Protein AF-A0A947GK03-F1 (afdb_monomer_lite)

Radius of gyration: 18.03 Å; chains: 1; bounding box: 42×25×44 Å

pLDDT: mean 90.75, std 7.1, range [56.91, 97.38]

Foldseek 3Di:
DFDDDDDPPDDPVNRVVVRVVRCVVVCVVVVCVVVVDDDDPVRVVVVVVVVVVVVVVVVVVVVVVVVVVD

Secondary structure (DSSP, 8-state):
----PPPTT--HHHHHHHHHHHHHHTTHHHHHHHTSSPPPHHHHHHHHHHHHHHHHHHHHHHHHHHHT--

Organism: NCBI:txid1967444

Sequence (70 aa):
MAQVILGDDEGIESALRRFKRKVVQAGIFSDMKKHRYFETPAEKLKRKAIAKHRQKRWSRNRSNRNNNRD

Structure (mmCIF, N/CA/C/O backbone):
data_AF-A0A947GK03-F1
#
_entry.id   AF-A0A947GK03-F1
#
loop_
_atom_site.group_PDB
_atom_site.id
_atom_site.type_symbol
_atom_site.label_atom_id
_atom_site.label_alt_id
_atom_site.label_comp_id
_atom_site.label_asym_id
_atom_site.label_entity_id
_atom_site.label_seq_id
_atom_site.pdbx_PDB_ins_code
_atom_site.Cartn_x
_atom_site.Cartn_y
_atom_site.Cartn_z
_atom_site.occupancy
_atom_site.B_iso_or_equiv
_atom_site.auth_seq_id
_atom_site.auth_comp_id
_atom_site.auth_asym_id
_atom_site.auth_atom_id
_atom_site.pdbx_PDB_model_num
ATOM 1 N N . MET A 1 1 ? -11.162 -1.629 -4.500 1.00 79.31 1 MET A N 1
ATOM 2 C CA . MET A 1 1 ? -12.109 -0.659 -3.904 1.00 79.31 1 MET A CA 1
ATOM 3 C C . MET A 1 1 ? -12.111 -0.848 -2.392 1.00 79.31 1 MET A C 1
ATOM 5 O O . MET A 1 1 ? -11.942 -1.979 -1.954 1.00 79.31 1 MET A O 1
ATOM 9 N N . ALA A 1 2 ? -12.217 0.224 -1.603 1.00 89.94 2 ALA A N 1
ATOM 10 C CA . ALA A 1 2 ? -12.275 0.151 -0.141 1.00 89.94 2 ALA A CA 1
ATOM 11 C C . ALA A 1 2 ? -13.651 0.633 0.334 1.00 89.94 2 ALA A C 1
ATOM 13 O O . ALA A 1 2 ? -14.085 1.703 -0.079 1.00 89.94 2 ALA A O 1
ATOM 14 N N . GLN A 1 3 ? -14.314 -0.149 1.186 1.00 90.56 3 GLN A N 1
ATOM 15 C CA . GLN A 1 3 ? -15.608 0.183 1.783 1.00 90.56 3 GLN A CA 1
ATOM 16 C C . GLN A 1 3 ? -15.526 -0.003 3.301 1.00 90.56 3 GLN A C 1
ATOM 18 O O . GLN A 1 3 ? -14.859 -0.922 3.787 1.00 90.56 3 GLN A O 1
ATOM 23 N N . VAL A 1 4 ? -16.187 0.885 4.041 1.00 91.38 4 VAL A N 1
ATOM 24 C CA . VAL A 1 4 ? -16.382 0.790 5.490 1.00 91.38 4 VAL A CA 1
ATOM 25 C C . VAL A 1 4 ? -17.846 1.090 5.769 1.00 91.38 4 VAL A C 1
ATOM 27 O O . VAL A 1 4 ? -18.361 2.094 5.289 1.00 91.38 4 VAL A O 1
ATOM 30 N N . ILE A 1 5 ? -18.496 0.201 6.514 1.00 92.06 5 ILE A N 1
ATOM 31 C CA . ILE A 1 5 ? -19.855 0.395 7.019 1.00 92.06 5 ILE A CA 1
ATOM 32 C C . ILE A 1 5 ? -19.726 0.996 8.425 1.00 92.06 5 ILE A C 1
ATOM 34 O O . ILE A 1 5 ? -18.890 0.540 9.222 1.00 92.06 5 ILE A O 1
ATOM 38 N N . LEU A 1 6 ? -20.484 2.061 8.681 1.00 90.94 6 LEU A N 1
ATOM 39 C CA . LEU A 1 6 ? -20.521 2.748 9.972 1.00 90.94 6 LEU A CA 1
ATOM 40 C C . LEU A 1 6 ? -21.312 1.913 10.981 1.00 90.94 6 LEU A C 1
ATOM 42 O O . LEU A 1 6 ? -22.252 1.223 10.595 1.00 90.94 6 LEU A O 1
ATOM 46 N N . GLY A 1 7 ? -20.892 1.950 12.243 1.00 86.94 7 GLY A N 1
ATOM 47 C CA . GLY A 1 7 ? -21.702 1.435 13.350 1.00 86.94 7 GLY A CA 1
ATOM 48 C C . GLY A 1 7 ? -22.617 2.524 13.903 1.00 86.94 7 GLY A C 1
ATOM 49 O O . GLY A 1 7 ? -22.326 3.705 13.718 1.00 86.94 7 GLY A O 1
ATOM 50 N N . ASP A 1 8 ? -23.675 2.117 14.600 1.00 83.81 8 ASP A N 1
ATOM 51 C CA . ASP A 1 8 ? -24.733 3.017 15.080 1.00 83.81 8 ASP A CA 1
ATOM 52 C C . ASP A 1 8 ? -24.213 4.112 16.037 1.00 83.81 8 ASP A C 1
ATOM 54 O O . ASP A 1 8 ? -24.667 5.249 15.962 1.00 83.81 8 ASP A O 1
ATOM 58 N N . ASP A 1 9 ? -23.176 3.814 16.833 1.00 85.12 9 ASP A N 1
ATOM 59 C CA . ASP A 1 9 ? -22.529 4.749 17.775 1.00 85.12 9 ASP A CA 1
ATOM 60 C C . ASP A 1 9 ? -21.074 5.103 17.394 1.00 85.12 9 ASP A C 1
ATOM 62 O O . ASP A 1 9 ? -20.244 5.455 18.239 1.00 85.12 9 ASP A O 1
ATOM 66 N N . GLU A 1 10 ? -20.693 4.972 16.118 1.00 85.94 10 GLU A N 1
ATOM 67 C CA . GLU A 1 10 ? -19.322 5.274 15.707 1.00 85.94 10 GLU A CA 1
ATOM 68 C C . GLU A 1 10 ? -19.106 6.763 15.398 1.00 85.94 10 GLU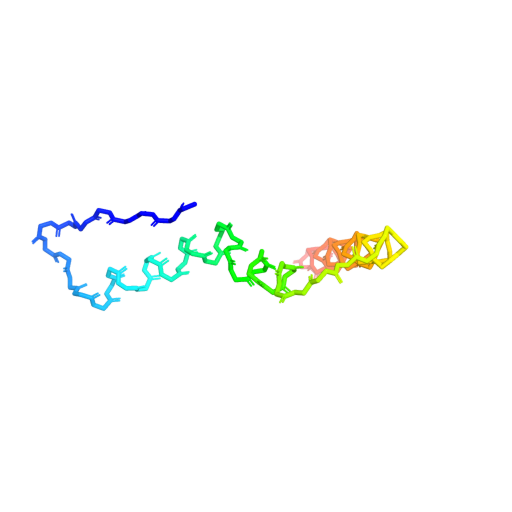 A C 1
ATOM 70 O O . GLU A 1 10 ? -19.648 7.317 14.442 1.00 85.94 10 GLU A O 1
ATOM 75 N N . GLY A 1 11 ? -18.188 7.396 16.134 1.00 90.62 11 GLY A N 1
ATOM 76 C CA . GLY A 1 11 ? -17.707 8.737 15.804 1.00 90.62 11 GLY A CA 1
ATOM 77 C C . GLY A 1 11 ? -17.013 8.808 14.433 1.00 90.62 11 GLY A C 1
ATOM 78 O O . GLY A 1 11 ? -16.210 7.944 14.068 1.00 90.62 11 GLY A O 1
ATOM 79 N N . ILE A 1 12 ? -17.255 9.895 13.694 1.00 91.00 12 ILE A N 1
ATOM 80 C CA . ILE A 1 12 ? -16.759 10.106 12.320 1.00 91.00 12 ILE A CA 1
ATOM 81 C C . ILE A 1 12 ? -15.241 9.912 12.167 1.00 91.00 12 ILE A C 1
ATOM 83 O O . ILE A 1 12 ? -14.771 9.337 11.184 1.00 91.00 12 ILE A O 1
ATOM 87 N N . GLU A 1 13 ? -14.451 10.335 13.153 1.00 92.94 13 GLU A N 1
ATOM 88 C CA . GLU A 1 13 ? -12.993 10.215 13.110 1.00 92.94 13 GLU A CA 1
ATOM 89 C C . GLU A 1 13 ? -12.531 8.749 13.168 1.00 92.94 13 GLU A C 1
ATOM 91 O O . GLU A 1 13 ? -11.615 8.346 12.439 1.00 92.94 13 GLU A O 1
ATOM 96 N N . SER A 1 14 ? -13.211 7.918 13.967 1.00 93.25 14 SER A N 1
ATOM 97 C CA . SER A 1 14 ? -12.956 6.474 14.017 1.00 93.25 14 SER A CA 1
ATOM 98 C C . SER A 1 14 ? -13.226 5.833 12.656 1.00 93.25 14 SER A C 1
ATOM 100 O O . SER A 1 14 ? -12.375 5.102 12.126 1.00 93.25 14 SER A O 1
ATOM 102 N N . ALA A 1 15 ? -14.358 6.179 12.041 1.00 94.12 15 ALA A N 1
ATOM 103 C CA . ALA A 1 15 ? -14.730 5.676 10.729 1.00 94.12 15 ALA A CA 1
ATOM 104 C C . ALA A 1 15 ? -13.694 6.047 9.657 1.00 94.12 15 ALA A C 1
ATOM 106 O O . ALA A 1 15 ? -13.227 5.181 8.907 1.00 94.12 15 ALA A O 1
ATOM 107 N N . LEU A 1 16 ? -13.247 7.308 9.636 1.00 94.50 16 LEU A N 1
ATOM 108 C CA . LEU A 1 16 ? -12.206 7.788 8.722 1.00 94.50 16 LEU A CA 1
ATOM 109 C C . LEU A 1 16 ? -10.873 7.066 8.937 1.00 94.50 16 LEU A C 1
ATOM 111 O O . LEU A 1 16 ? -10.192 6.698 7.972 1.00 94.50 16 LEU A O 1
ATOM 115 N N . ARG A 1 17 ? -10.498 6.792 10.191 1.00 94.06 17 ARG A N 1
ATOM 116 C CA . ARG A 1 17 ? -9.286 6.028 10.509 1.00 94.06 17 ARG A CA 1
ATOM 117 C C . ARG A 1 17 ? -9.372 4.592 9.993 1.00 94.06 17 ARG A C 1
ATOM 119 O O . ARG A 1 17 ? -8.399 4.095 9.411 1.00 94.06 17 ARG A O 1
ATOM 126 N N . ARG A 1 18 ? -10.516 3.915 10.162 1.00 93.94 18 ARG A N 1
ATOM 127 C CA . ARG A 1 18 ? -10.749 2.567 9.606 1.00 93.94 18 ARG A CA 1
ATOM 128 C C . ARG A 1 18 ? -10.728 2.590 8.081 1.00 93.94 18 ARG A C 1
ATOM 130 O O . ARG A 1 18 ? -10.065 1.745 7.476 1.00 93.94 18 ARG A O 1
ATOM 137 N N . PHE A 1 19 ? -11.360 3.585 7.464 1.00 94.50 19 PHE A N 1
ATOM 138 C CA . PHE A 1 19 ? -11.358 3.758 6.015 1.00 94.50 19 PHE A CA 1
ATOM 139 C C . PHE A 1 19 ? -9.943 3.954 5.473 1.00 94.50 19 PHE A C 1
ATOM 141 O O . PHE A 1 19 ? -9.515 3.206 4.594 1.00 94.50 19 PHE A O 1
ATOM 148 N N . LYS A 1 20 ? -9.151 4.853 6.069 1.00 94.75 20 LYS A N 1
ATOM 149 C CA . LYS A 1 20 ? -7.741 5.053 5.704 1.00 94.75 20 LYS A CA 1
ATOM 150 C C . LYS A 1 20 ? -6.946 3.749 5.792 1.00 94.75 20 LYS A C 1
ATOM 152 O O . LYS A 1 20 ? -6.184 3.438 4.877 1.00 94.75 20 LYS A O 1
ATOM 157 N N . ARG A 1 21 ? -7.149 2.948 6.847 1.00 94.31 21 ARG A N 1
ATOM 158 C CA . ARG A 1 21 ? -6.524 1.617 6.966 1.00 94.31 21 ARG A CA 1
ATOM 159 C C . ARG A 1 21 ? -6.952 0.681 5.837 1.00 94.31 21 ARG A C 1
ATOM 161 O O . ARG A 1 21 ? -6.083 0.036 5.258 1.00 94.31 21 ARG A O 1
ATOM 168 N N . LYS A 1 22 ? -8.242 0.626 5.492 1.00 95.44 22 LYS A N 1
ATOM 169 C CA . LYS A 1 22 ? -8.754 -0.199 4.383 1.00 95.44 22 LYS A CA 1
ATOM 170 C C . LYS A 1 22 ? -8.198 0.244 3.027 1.00 95.44 22 LYS A C 1
ATOM 172 O O . LYS A 1 22 ? -7.795 -0.613 2.250 1.00 95.44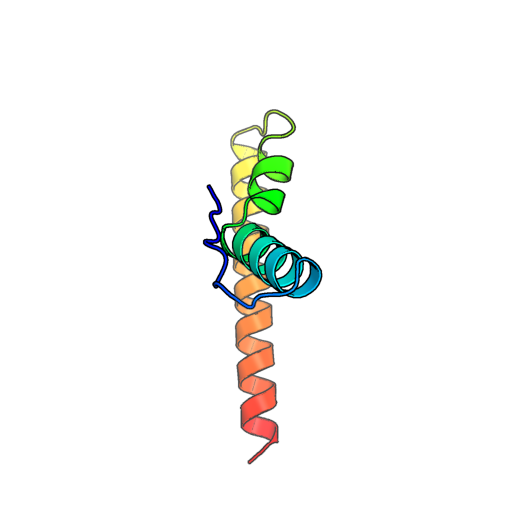 22 LYS A O 1
ATOM 177 N N . VAL A 1 23 ? -8.090 1.549 2.765 1.00 96.12 23 VAL A N 1
ATOM 178 C CA . VAL A 1 23 ? -7.486 2.097 1.534 1.00 96.12 23 VAL A CA 1
ATOM 179 C C . VAL A 1 23 ? -6.008 1.715 1.421 1.00 96.12 23 VAL A C 1
ATOM 181 O O . VAL A 1 23 ? -5.557 1.290 0.356 1.00 96.12 23 VAL A O 1
ATOM 184 N N . VAL A 1 24 ? -5.257 1.829 2.521 1.00 94.56 24 VAL A N 1
ATOM 185 C CA . VAL A 1 24 ? -3.840 1.436 2.570 1.00 94.56 24 VAL A CA 1
ATOM 186 C C . VAL A 1 24 ? -3.682 -0.075 2.399 1.00 94.56 24 VAL A C 1
ATOM 188 O O . VAL A 1 24 ? -2.846 -0.508 1.612 1.00 94.56 24 VAL A O 1
ATOM 191 N N . GLN A 1 25 ? -4.500 -0.878 3.085 1.00 93.12 25 GLN A N 1
ATOM 192 C CA . GLN A 1 25 ? -4.478 -2.339 2.979 1.00 93.12 25 GLN A CA 1
ATOM 193 C C . GLN A 1 25 ? -4.831 -2.817 1.567 1.00 93.12 25 GLN A C 1
ATOM 195 O O . GLN A 1 25 ? -4.204 -3.743 1.063 1.00 93.12 25 GLN A O 1
ATOM 200 N N . ALA A 1 26 ? -5.794 -2.163 0.917 1.00 94.75 26 ALA A N 1
ATOM 201 C CA . ALA A 1 26 ? -6.174 -2.443 -0.462 1.00 94.75 26 ALA A CA 1
ATOM 202 C C . ALA A 1 26 ? -5.116 -1.995 -1.488 1.00 94.75 26 ALA A C 1
ATOM 204 O O . ALA A 1 26 ? -5.308 -2.211 -2.677 1.00 94.75 26 ALA A O 1
ATOM 205 N N . GLY A 1 27 ? -4.024 -1.345 -1.063 1.00 93.81 27 GLY A N 1
ATOM 206 C CA . GLY A 1 27 ? -2.933 -0.946 -1.952 1.00 93.81 27 GLY A CA 1
ATOM 207 C C . GLY A 1 27 ? -3.286 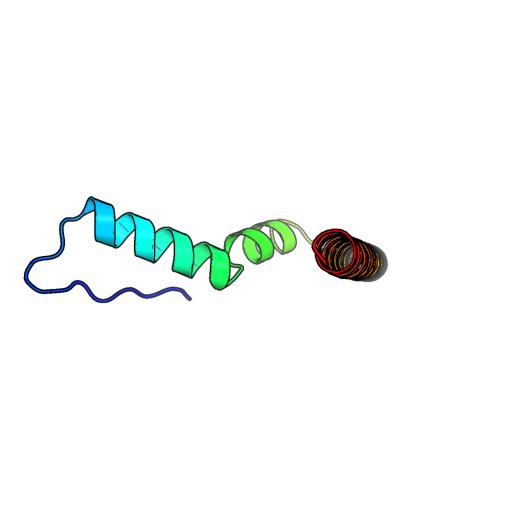0.176 -2.933 1.00 93.81 27 GLY A C 1
ATOM 208 O O . GLY A 1 27 ? -2.482 0.479 -3.811 1.00 93.81 27 GLY A O 1
ATOM 209 N N . ILE A 1 28 ? -4.434 0.843 -2.763 1.00 95.06 28 ILE A N 1
ATOM 210 C CA . ILE A 1 28 ? -4.988 1.799 -3.740 1.00 95.06 28 ILE A CA 1
ATOM 211 C C . ILE A 1 28 ? -3.994 2.926 -4.052 1.00 95.06 28 ILE A C 1
ATOM 213 O O . ILE A 1 28 ? -3.786 3.272 -5.211 1.00 95.06 28 ILE A O 1
ATOM 217 N N . PHE A 1 29 ? -3.308 3.467 -3.039 1.00 92.56 29 PHE A N 1
ATOM 218 C CA . PHE A 1 29 ? -2.285 4.497 -3.256 1.00 92.56 29 PHE A CA 1
ATOM 219 C C . PHE A 1 29 ? -1.071 3.985 -4.042 1.00 92.56 29 PHE A C 1
ATOM 221 O O . PHE A 1 29 ? -0.467 4.738 -4.806 1.00 92.56 29 PHE A O 1
ATOM 228 N N . SER A 1 30 ? -0.681 2.724 -3.847 1.00 91.50 30 SER A N 1
ATOM 229 C CA . SER A 1 30 ? 0.416 2.102 -4.592 1.00 91.50 30 SER A CA 1
ATOM 230 C C . SER A 1 30 ? 0.025 1.862 -6.046 1.00 91.50 30 SER A C 1
ATOM 232 O O . SER A 1 30 ? 0.826 2.142 -6.937 1.00 91.50 30 SER A O 1
ATOM 234 N N . ASP A 1 31 ? -1.207 1.418 -6.287 1.00 92.69 31 ASP A N 1
ATOM 235 C CA . ASP A 1 31 ? -1.738 1.240 -7.635 1.00 92.69 31 ASP A CA 1
ATOM 236 C C . ASP A 1 31 ? -1.880 2.574 -8.359 1.00 92.69 31 ASP A C 1
ATOM 238 O O . ASP A 1 31 ? -1.419 2.698 -9.490 1.00 92.69 31 ASP A O 1
ATOM 242 N N . MET A 1 32 ? -2.410 3.602 -7.699 1.00 94.12 32 MET A N 1
ATOM 243 C CA . MET A 1 32 ? -2.506 4.944 -8.271 1.00 94.12 32 MET A CA 1
ATOM 244 C C . MET A 1 32 ? -1.129 5.483 -8.687 1.00 94.12 32 MET A C 1
ATOM 246 O O . MET A 1 32 ? -0.980 6.029 -9.774 1.00 94.12 32 MET A O 1
ATOM 250 N N . LYS A 1 33 ? -0.091 5.281 -7.862 1.00 91.25 33 LYS A N 1
ATOM 251 C CA . LYS A 1 33 ? 1.283 5.689 -8.207 1.00 91.25 33 LYS A CA 1
ATOM 252 C C . LYS A 1 33 ? 1.850 4.911 -9.393 1.00 91.25 33 LYS A C 1
ATOM 254 O O . LYS A 1 33 ? 2.510 5.508 -10.234 1.00 91.25 33 LYS A O 1
ATOM 259 N N . LYS A 1 34 ? 1.598 3.603 -9.456 1.00 90.38 34 LYS A N 1
ATOM 260 C CA . LYS A 1 34 ? 2.071 2.717 -10.528 1.00 90.38 34 LYS A CA 1
ATOM 261 C C . LYS A 1 34 ? 1.427 3.028 -11.883 1.00 90.38 34 LYS A C 1
ATOM 263 O O . LYS A 1 34 ? 2.077 2.845 -12.900 1.00 90.38 34 LYS A O 1
ATOM 268 N N . HIS A 1 35 ? 0.165 3.455 -11.897 1.00 93.19 35 HIS A N 1
ATOM 269 C CA . HIS A 1 35 ? -0.579 3.734 -13.133 1.00 93.19 35 HIS A CA 1
ATOM 270 C C . HIS A 1 35 ? -0.638 5.230 -13.476 1.00 93.19 35 HIS A C 1
ATOM 272 O O . HIS A 1 35 ? -1.357 5.614 -14.391 1.00 93.19 35 HIS A O 1
ATOM 278 N N . ARG A 1 36 ? 0.104 6.089 -12.759 1.00 93.75 36 ARG A N 1
ATOM 279 C CA . ARG A 1 36 ? 0.130 7.538 -13.020 1.00 93.75 36 ARG A CA 1
ATOM 280 C C . ARG A 1 36 ? 0.699 7.880 -14.402 1.00 93.75 36 ARG A C 1
ATOM 282 O O . ARG A 1 36 ? 0.369 8.923 -14.952 1.00 93.75 36 ARG A O 1
ATOM 289 N N . TYR A 1 37 ? 1.569 7.030 -14.932 1.00 94.81 37 TYR A N 1
ATOM 290 C CA . TYR A 1 37 ? 2.161 7.139 -16.260 1.00 94.81 37 TYR A CA 1
ATOM 291 C C . TYR A 1 37 ? 2.379 5.735 -16.830 1.00 94.81 37 TYR A C 1
ATOM 293 O O . TYR A 1 37 ? 2.311 4.739 -16.103 1.00 94.81 37 TYR A O 1
ATOM 301 N N . PHE A 1 38 ? 2.620 5.653 -18.136 1.00 95.19 38 PHE A N 1
ATOM 302 C CA . PHE A 1 38 ? 2.958 4.393 -18.786 1.00 95.19 38 PHE A CA 1
ATOM 303 C C . PHE A 1 38 ? 4.348 3.915 -18.345 1.00 95.19 38 PHE A C 1
ATOM 305 O O . PHE A 1 38 ? 5.321 4.653 -18.458 1.00 95.19 38 PHE A O 1
ATOM 312 N N . GLU A 1 39 ? 4.438 2.670 -17.872 1.00 95.75 39 GLU A N 1
ATOM 313 C CA . GLU A 1 39 ? 5.708 1.971 -17.655 1.00 95.75 39 GLU A CA 1
ATOM 314 C C . GLU A 1 39 ? 5.972 1.039 -18.841 1.00 95.75 39 GLU A C 1
ATOM 316 O O . GLU A 1 39 ? 5.154 0.164 -19.151 1.00 95.75 39 GLU A O 1
ATOM 321 N N . THR A 1 40 ? 7.151 1.154 -19.445 1.00 97.38 40 THR A N 1
ATOM 322 C CA . THR A 1 40 ? 7.635 0.184 -20.432 1.00 97.38 40 THR A CA 1
ATOM 323 C C . THR A 1 40 ? 7.791 -1.214 -19.806 1.00 97.38 40 THR A C 1
ATOM 325 O O . THR A 1 40 ? 7.916 -1.360 -18.579 1.00 97.38 40 THR A O 1
ATOM 328 N N . PRO A 1 41 ? 7.839 -2.290 -20.617 1.00 96.44 41 PRO A N 1
ATOM 329 C CA . PRO A 1 41 ? 8.037 -3.646 -20.103 1.00 96.44 41 PRO A CA 1
ATOM 330 C C . PRO A 1 41 ? 9.289 -3.791 -19.221 1.00 96.44 41 PRO A C 1
ATOM 332 O O . PRO A 1 41 ? 9.230 -4.434 -18.169 1.00 96.44 41 PRO A O 1
ATOM 335 N N . ALA A 1 42 ? 10.398 -3.146 -19.599 1.00 96.81 42 ALA A N 1
ATOM 336 C CA . ALA A 1 42 ? 11.650 -3.166 -18.844 1.00 96.81 42 ALA A CA 1
ATOM 337 C C . ALA A 1 42 ? 11.521 -2.471 -17.477 1.00 96.81 42 ALA A C 1
ATOM 339 O O . ALA A 1 42 ? 11.944 -3.015 -16.452 1.00 96.81 42 ALA A O 1
ATOM 340 N N . GLU A 1 43 ? 10.874 -1.306 -17.424 1.00 95.75 43 GLU A N 1
ATOM 341 C CA . GLU A 1 43 ? 10.627 -0.578 -16.172 1.00 95.75 43 GLU A CA 1
ATOM 342 C C . GLU A 1 43 ? 9.721 -1.374 -15.231 1.00 95.75 43 GLU A C 1
ATOM 344 O O . GLU A 1 43 ? 10.003 -1.496 -14.033 1.00 95.75 43 GLU A O 1
ATOM 349 N N . LYS A 1 44 ? 8.688 -2.020 -15.781 1.00 94.38 44 LYS A N 1
ATOM 350 C CA . LYS A 1 44 ? 7.791 -2.902 -15.026 1.00 94.38 44 LYS A CA 1
ATOM 351 C C . LYS A 1 44 ? 8.543 -4.092 -14.420 1.00 94.38 44 LYS A C 1
ATOM 353 O O . LYS A 1 44 ? 8.273 -4.456 -13.269 1.00 94.38 44 LYS A O 1
ATOM 358 N N . LEU A 1 45 ? 9.484 -4.694 -15.157 1.00 95.94 45 LEU A N 1
ATOM 359 C CA . LEU A 1 45 ? 10.358 -5.764 -14.654 1.00 95.94 45 LEU A CA 1
ATOM 360 C C . LEU A 1 45 ? 11.273 -5.256 -13.532 1.00 95.94 45 LEU A C 1
ATOM 362 O O . LEU A 1 45 ? 11.309 -5.855 -12.452 1.00 95.94 45 LEU A O 1
ATOM 366 N N . LYS A 1 46 ? 11.934 -4.110 -13.737 1.00 96.00 46 LYS A N 1
ATOM 367 C CA . LYS A 1 46 ? 12.804 -3.470 -12.738 1.00 96.00 46 LYS A CA 1
ATOM 368 C C . LYS A 1 46 ? 12.046 -3.161 -11.444 1.00 96.00 46 LYS A C 1
ATOM 370 O O . LYS A 1 46 ? 12.506 -3.523 -10.358 1.00 96.00 46 LYS A O 1
ATOM 375 N N . ARG A 1 47 ? 10.846 -2.575 -11.530 1.00 93.88 47 ARG A N 1
ATOM 376 C CA . ARG A 1 47 ? 10.004 -2.273 -10.359 1.00 93.88 47 ARG A CA 1
ATOM 377 C C . ARG A 1 47 ? 9.618 -3.537 -9.588 1.00 93.88 47 ARG A C 1
ATOM 379 O O . ARG A 1 47 ? 9.708 -3.550 -8.358 1.00 93.88 47 ARG A O 1
ATOM 386 N N . LYS A 1 48 ? 9.222 -4.611 -10.284 1.00 93.62 48 LYS A N 1
ATOM 387 C CA . LYS A 1 48 ? 8.895 -5.905 -9.652 1.00 93.62 48 LYS A CA 1
ATOM 388 C C . LYS A 1 48 ? 10.106 -6.512 -8.932 1.00 93.62 48 LYS A C 1
ATOM 390 O O . LYS A 1 48 ? 9.962 -6.977 -7.800 1.00 93.62 48 LYS A O 1
ATOM 395 N N . ALA A 1 49 ? 11.288 -6.474 -9.547 1.00 96.69 49 ALA A N 1
ATOM 396 C CA . ALA A 1 49 ? 12.518 -6.993 -8.949 1.00 96.69 49 ALA A CA 1
ATOM 397 C C . ALA A 1 49 ? 12.891 -6.244 -7.656 1.00 96.69 49 ALA A C 1
ATOM 399 O O . ALA A 1 49 ? 13.148 -6.873 -6.625 1.00 96.69 49 ALA A O 1
ATOM 400 N N . ILE A 1 50 ? 12.829 -4.907 -7.673 1.00 95.62 50 ILE A N 1
ATOM 401 C CA . ILE A 1 50 ? 13.091 -4.065 -6.494 1.00 95.62 50 ILE A CA 1
ATOM 402 C C . ILE A 1 50 ? 12.091 -4.369 -5.369 1.00 95.62 50 ILE A C 1
ATOM 404 O O . ILE A 1 50 ? 12.492 -4.528 -4.212 1.00 95.62 50 ILE A O 1
ATOM 408 N N . ALA A 1 51 ? 10.800 -4.500 -5.693 1.00 93.25 51 ALA A N 1
ATOM 409 C CA . ALA A 1 51 ? 9.764 -4.819 -4.711 1.00 93.25 51 ALA A CA 1
ATOM 410 C C . ALA A 1 51 ? 10.016 -6.175 -4.025 1.00 93.25 51 ALA A C 1
ATOM 412 O O . ALA A 1 51 ? 9.981 -6.257 -2.794 1.00 93.25 51 ALA A O 1
ATOM 413 N N . LYS A 1 52 ? 10.364 -7.212 -4.803 1.00 95.12 52 LYS A N 1
ATOM 414 C CA . LYS A 1 52 ? 10.727 -8.542 -4.282 1.00 95.12 52 LYS A CA 1
ATOM 415 C C . LYS A 1 52 ? 11.957 -8.473 -3.375 1.00 95.12 52 LY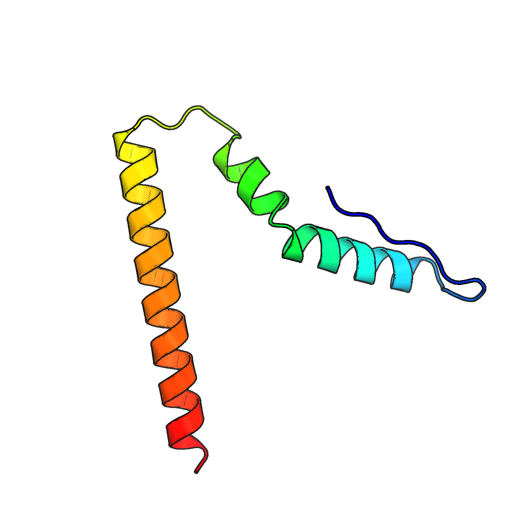S A C 1
ATOM 417 O O . LYS A 1 52 ? 11.969 -9.055 -2.290 1.00 95.12 52 LYS A O 1
ATOM 422 N N . HIS A 1 53 ? 12.983 -7.728 -3.783 1.00 95.56 53 HIS A N 1
ATOM 423 C CA . HIS A 1 53 ? 14.201 -7.574 -2.991 1.00 95.56 53 HIS A CA 1
ATOM 424 C C . HIS A 1 53 ? 13.933 -6.865 -1.653 1.00 95.56 53 HIS A C 1
ATOM 426 O O . HIS A 1 53 ? 14.438 -7.287 -0.608 1.00 95.56 53 HIS A O 1
ATOM 432 N N . ARG A 1 54 ? 13.084 -5.828 -1.659 1.00 93.25 54 ARG A N 1
ATOM 433 C CA . ARG A 1 54 ? 12.655 -5.121 -0.444 1.00 93.25 54 ARG A CA 1
ATOM 434 C C . ARG A 1 54 ? 11.873 -6.036 0.501 1.00 93.25 54 ARG A C 1
ATOM 436 O O . ARG A 1 54 ? 12.202 -6.076 1.683 1.00 93.25 54 ARG A O 1
ATOM 443 N N . GLN A 1 55 ? 10.914 -6.814 -0.006 1.00 92.31 55 GLN A N 1
ATOM 444 C CA . GLN A 1 55 ? 10.168 -7.790 0.804 1.00 92.31 55 GLN A CA 1
ATOM 445 C C . GLN A 1 55 ? 11.086 -8.841 1.438 1.00 92.31 55 GLN A C 1
ATOM 447 O O . GLN A 1 55 ? 10.949 -9.144 2.625 1.00 92.31 55 GLN A O 1
ATOM 452 N N . LYS A 1 56 ? 12.068 -9.357 0.684 1.00 94.12 56 LYS A N 1
ATOM 453 C CA . LYS A 1 56 ? 13.048 -10.319 1.208 1.00 94.12 56 LYS A CA 1
ATOM 454 C C . LYS A 1 56 ? 13.889 -9.707 2.331 1.00 94.12 56 LYS A C 1
ATOM 456 O O . LYS A 1 56 ? 14.083 -10.345 3.361 1.00 94.12 56 LYS A O 1
ATOM 461 N N . ARG A 1 57 ? 14.364 -8.465 2.161 1.00 93.88 57 ARG A N 1
ATOM 462 C CA . ARG A 1 57 ? 15.094 -7.727 3.210 1.00 93.88 57 ARG A CA 1
ATOM 463 C C . ARG A 1 57 ? 14.240 -7.520 4.463 1.00 93.88 57 ARG A C 1
ATOM 465 O O . ARG A 1 57 ? 14.714 -7.785 5.560 1.00 93.88 57 ARG A O 1
ATOM 472 N N . TRP A 1 58 ? 12.985 -7.100 4.310 1.00 90.06 58 TRP A N 1
ATOM 473 C CA . TRP A 1 58 ? 12.076 -6.914 5.445 1.00 90.06 58 TRP A CA 1
ATOM 474 C C . TRP A 1 58 ? 11.793 -8.215 6.196 1.00 90.06 58 TRP A C 1
ATOM 476 O O . TRP A 1 58 ? 11.827 -8.219 7.423 1.00 90.06 58 TRP A O 1
ATOM 486 N N . SER A 1 59 ? 11.575 -9.315 5.473 1.00 90.56 59 SER A N 1
ATOM 487 C CA . SER A 1 59 ? 11.321 -10.628 6.079 1.00 90.56 59 SER A CA 1
ATOM 488 C C . SER A 1 59 ? 12.527 -11.113 6.884 1.00 90.56 59 SER A C 1
ATOM 490 O O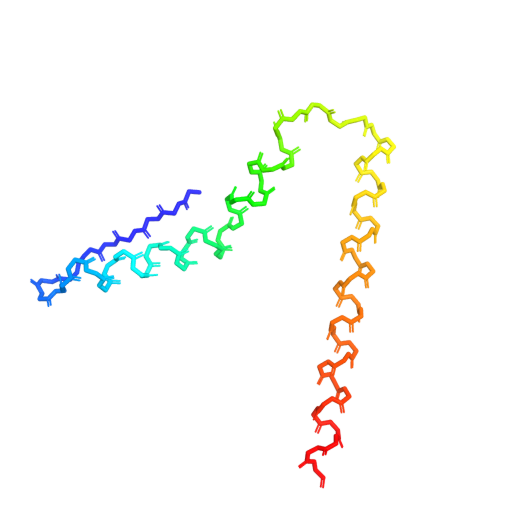 . SER A 1 59 ? 12.373 -11.483 8.042 1.00 90.56 59 SER A O 1
ATOM 492 N N . ARG A 1 60 ? 13.741 -11.001 6.325 1.00 91.00 60 ARG A N 1
ATOM 493 C CA . ARG A 1 60 ? 14.987 -11.335 7.038 1.00 91.00 60 ARG A CA 1
ATOM 494 C C . ARG A 1 60 ? 15.175 -10.503 8.305 1.00 91.00 60 ARG A C 1
ATOM 496 O O . ARG A 1 60 ? 15.444 -11.059 9.361 1.00 91.00 60 ARG A O 1
ATOM 503 N N . ASN A 1 61 ? 14.993 -9.183 8.217 1.00 89.75 61 ASN A N 1
ATOM 504 C CA . ASN A 1 61 ? 15.137 -8.300 9.377 1.00 89.75 61 ASN A CA 1
ATOM 505 C C . ASN A 1 61 ? 14.096 -8.601 10.464 1.00 89.75 61 ASN A C 1
ATOM 507 O O . ASN A 1 61 ? 14.381 -8.423 11.645 1.00 89.75 61 ASN A O 1
ATOM 511 N N . ARG A 1 62 ? 12.893 -9.049 10.080 1.00 88.19 62 ARG A N 1
ATOM 512 C CA . ARG A 1 62 ? 11.857 -9.468 11.028 1.00 88.19 62 ARG A CA 1
ATOM 513 C C . ARG A 1 62 ? 12.260 -10.744 11.765 1.00 88.19 62 ARG A C 1
ATOM 515 O O . ARG A 1 62 ? 12.168 -10.761 12.984 1.00 88.19 62 ARG A O 1
ATOM 522 N N . SER A 1 63 ? 12.752 -11.756 11.049 1.00 84.94 63 SER A N 1
ATOM 523 C CA . SER A 1 63 ? 13.275 -12.988 11.655 1.00 84.94 63 SER A CA 1
ATOM 524 C C . SER A 1 63 ? 14.441 -12.701 12.601 1.00 84.94 63 SER A C 1
ATOM 526 O O . SER A 1 63 ? 14.439 -13.172 13.730 1.00 84.94 63 SER A O 1
ATOM 528 N N . ASN A 1 64 ? 15.378 -11.840 12.194 1.00 83.38 64 ASN A N 1
ATOM 529 C CA . ASN A 1 64 ? 16.528 -11.482 13.026 1.00 83.38 64 ASN A CA 1
ATOM 530 C C . ASN A 1 64 ? 16.130 -10.763 14.327 1.00 83.38 64 ASN A C 1
ATOM 532 O O . ASN A 1 64 ? 16.764 -10.952 15.354 1.00 83.38 64 ASN A O 1
ATOM 536 N N . ARG A 1 65 ? 15.069 -9.942 14.304 1.00 81.56 65 ARG A N 1
ATOM 537 C CA . ARG A 1 65 ? 14.542 -9.303 15.523 1.00 81.56 65 ARG A CA 1
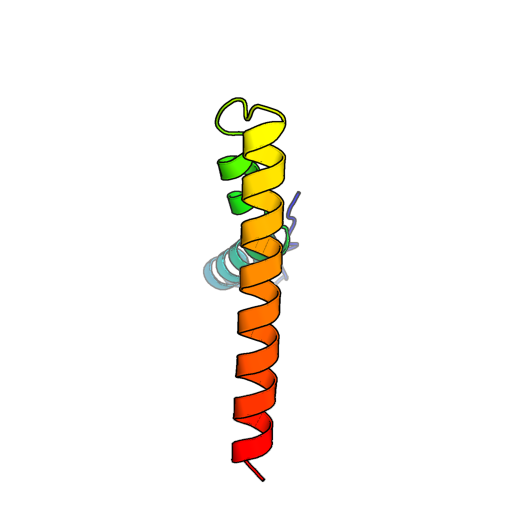ATOM 538 C C . ARG A 1 65 ? 13.859 -10.281 16.470 1.00 81.56 65 ARG A C 1
ATOM 540 O O . ARG A 1 65 ? 13.863 -10.017 17.662 1.00 81.56 65 ARG A O 1
ATOM 547 N N . ASN A 1 66 ? 13.234 -11.332 15.947 1.00 79.75 66 ASN A N 1
ATOM 548 C CA . ASN A 1 66 ? 12.608 -12.347 16.787 1.00 79.75 66 ASN A CA 1
ATOM 549 C C . ASN A 1 66 ? 13.672 -13.223 17.453 1.00 79.75 66 ASN A C 1
ATOM 551 O O . ASN A 1 66 ? 13.613 -13.388 18.658 1.00 79.75 66 ASN A O 1
ATOM 555 N N . ASN A 1 67 ? 14.689 -13.661 16.707 1.00 75.81 67 ASN A N 1
ATOM 556 C CA . ASN A 1 67 ? 15.771 -14.485 17.256 1.00 75.81 67 ASN A CA 1
ATOM 557 C C . ASN A 1 67 ? 16.617 -13.777 18.331 1.00 75.81 67 ASN A C 1
ATOM 559 O O . ASN A 1 67 ? 17.278 -14.446 19.104 1.00 75.81 67 ASN A O 1
ATOM 563 N N . ASN A 1 68 ? 16.630 -12.440 18.363 1.00 70.81 68 ASN A N 1
ATOM 564 C CA . ASN A 1 68 ? 17.344 -11.645 19.373 1.00 70.81 68 ASN A CA 1
ATOM 565 C C . ASN A 1 68 ? 16.483 -11.296 20.605 1.00 70.81 68 ASN A C 1
ATOM 567 O O . ASN A 1 68 ? 16.901 -10.467 21.415 1.00 70.81 68 ASN A O 1
ATOM 571 N N . ARG A 1 69 ? 15.245 -11.797 20.686 1.00 67.50 69 ARG A N 1
ATOM 572 C CA . ARG A 1 69 ? 14.330 -11.565 21.817 1.00 67.50 69 ARG A CA 1
ATOM 573 C C . ARG A 1 69 ? 14.182 -12.775 22.740 1.00 67.50 69 ARG A C 1
ATOM 575 O O . ARG A 1 69 ? 13.610 -12.590 23.811 1.00 67.50 69 ARG A O 1
ATOM 582 N N . ASP A 1 70 ? 14.672 -13.933 22.312 1.00 56.91 70 ASP A N 1
ATOM 583 C CA . ASP A 1 70 ? 14.825 -15.151 23.114 1.00 56.91 70 ASP A CA 1
ATOM 584 C C . ASP A 1 70 ? 16.246 -15.197 23.700 1.00 56.91 70 ASP A C 1
ATOM 586 O O . ASP A 1 70 ? 16.400 -15.701 24.834 1.00 56.91 70 ASP A O 1
#

InterPro domains:
  IPR001911 Small ribosomal subunit protein bS21 [MF_00358] (1-57)
  IPR001911 Small ribosomal subunit protein bS21 [PF01165] (3-57)
  IPR001911 Small ribosomal subunit protein bS21 [PR00976] (5-13)
  IPR001911 Small ribosomal subunit protein bS21 [PR00976] (13-22)
  IPR001911 Small ribosomal subunit protein bS21 [PR00976] (25-35)
  IPR001911 Small ribosomal subunit protein bS21 [PR00976] (37-47)
  IPR001911 Small ribosomal subunit protein bS21 [PTHR21109] (2-63)
  IPR001911 Small ribosomal subunit protein bS21 [TIGR00030] (3-56)
  IPR038380 Small ribosomal subunit protein bS21 superfamily [G3DSA:1.20.5.1150] (16-57)